Protein AF-A0A7Y0SQH9-F1 (afdb_monomer)

Solvent-accessible surface area (backbone atoms only — not comparable to full-atom values): 6030 Å² total; per-residue (Å²): 139,62,80,80,77,72,65,80,93,73,71,56,75,67,58,46,50,52,52,48,55,51,51,52,51,44,40,63,74,55,53,66,32,67,74,47,44,54,53,51,51,52,51,53,48,51,52,48,56,47,52,52,53,39,68,75,40,36,83,81,64,38,56,71,71,60,30,54,54,34,72,66,36,90,42,70,70,50,31,52,45,47,52,49,54,58,57,71,71,46,52,71,71,51,49,54,51,52,39,66,71,77,105

InterPro domains:
  IPR026875 Phosphohydrolase-associated domain [PF13286] (11-101)

Organism: Vibrio parahaemolyticus (NCBI:txid670)

Secondary structure (DSSP, 8-state):
--GGGG------HHHHHHHHHHHHHHIIIIISSHHHHHHHHHHHHHHHHHHHHHHHSHHHHS-HHHHHHHHH-SSHHHHHHHHHHHHHTS-HHHHHHHHHHH-

Radius of gyration: 20.31 Å; Cα contacts (8 Å, |Δi|>4): 48; chains: 1; bounding box: 36×49×47 Å

pLDDT: mean 96.03, std 5.66, range [60.75, 98.56]

Foldseek 3Di:
DDVVVVDDDDDDPVVVVVVVVVVVCCVVPPCPDPVNVVVVVVLVVLLVLQLVVCLVPVCPLPDPVLSVQLVVQPDPVSNSVSSVVVSVPDDPVRSVVSSVVVD

Structure (mmCIF, N/CA/C/O backbone):
data_AF-A0A7Y0SQH9-F1
#
_entry.id   AF-A0A7Y0SQH9-F1
#
loop_
_atom_site.group_PDB
_atom_site.id
_atom_site.type_symbol
_atom_site.label_atom_id
_atom_site.label_alt_id
_atom_site.label_comp_id
_atom_site.label_asym_id
_atom_site.label_entity_id
_atom_site.label_seq_id
_atom_site.pdbx_PDB_ins_code
_atom_site.Cartn_x
_atom_site.Cartn_y
_atom_site.Cartn_z
_atom_site.occupancy
_atom_site.B_iso_or_equiv
_atom_site.auth_seq_id
_atom_site.auth_comp_id
_atom_site.auth_asym_id
_atom_site.auth_atom_id
_atom_site.pdbx_PDB_model_num
ATOM 1 N N . ASN A 1 1 ? 2.623 34.144 7.377 1.00 60.75 1 ASN A N 1
ATOM 2 C CA . ASN A 1 1 ? 1.972 34.026 8.701 1.00 60.75 1 ASN A CA 1
ATOM 3 C C . ASN A 1 1 ? 0.521 34.455 8.597 1.00 60.75 1 ASN A C 1
ATOM 5 O O . ASN A 1 1 ? 0.252 35.647 8.640 1.00 60.75 1 ASN A O 1
ATOM 9 N N . ASN A 1 2 ? -0.393 33.505 8.372 1.00 78.06 2 ASN A N 1
ATOM 10 C CA . ASN A 1 2 ? -1.829 33.782 8.303 1.00 78.06 2 ASN A CA 1
ATOM 11 C C . ASN A 1 2 ? -2.482 33.394 9.648 1.00 78.06 2 ASN A C 1
ATOM 13 O O . ASN A 1 2 ? -2.486 32.205 9.964 1.00 78.06 2 ASN A O 1
ATOM 17 N N . PRO A 1 3 ? -3.017 34.349 10.433 1.00 79.31 3 PRO A N 1
ATOM 18 C CA . PRO A 1 3 ? -3.577 34.094 11.764 1.00 79.31 3 PRO A CA 1
ATOM 19 C C . PRO A 1 3 ? -4.797 33.155 11.780 1.00 79.31 3 PRO A C 1
ATOM 21 O O . PRO A 1 3 ? -5.119 32.603 12.829 1.00 79.31 3 PRO A O 1
ATOM 24 N N . LEU A 1 4 ? -5.458 32.931 10.637 1.00 75.25 4 LEU A N 1
ATOM 25 C CA . LEU A 1 4 ? -6.573 31.981 10.519 1.00 75.25 4 LEU A CA 1
ATOM 26 C C . LEU A 1 4 ? -6.118 30.514 10.477 1.00 75.25 4 LEU A C 1
ATOM 28 O O . LEU A 1 4 ? -6.902 29.630 10.798 1.00 75.25 4 LEU A O 1
ATOM 32 N N . LEU A 1 5 ? -4.853 30.255 10.127 1.00 80.06 5 LEU A N 1
ATOM 33 C CA . LEU A 1 5 ? -4.253 28.913 10.160 1.00 80.06 5 LEU A CA 1
ATOM 34 C C . LEU A 1 5 ? -3.605 28.592 11.519 1.00 80.06 5 LEU A C 1
ATOM 36 O O . LEU A 1 5 ? -2.990 27.543 11.676 1.00 80.06 5 LEU A O 1
ATOM 40 N N . SER A 1 6 ? -3.724 29.496 12.495 1.00 82.81 6 SER A N 1
ATOM 41 C CA . SER A 1 6 ? -3.151 29.339 13.837 1.00 82.81 6 SER A CA 1
ATOM 42 C C . SER A 1 6 ? -4.042 28.548 14.797 1.00 82.81 6 SER A C 1
ATOM 44 O O . SER A 1 6 ? -3.611 28.237 15.906 1.00 82.81 6 SER A O 1
ATOM 46 N N . TRP A 1 7 ? -5.286 28.258 14.408 1.00 83.94 7 TRP A N 1
ATOM 47 C CA . TRP A 1 7 ? -6.289 27.634 15.267 1.00 83.94 7 TRP A CA 1
ATOM 48 C C . TRP A 1 7 ? -6.655 26.246 14.748 1.00 83.94 7 TRP A C 1
ATOM 50 O O . TRP A 1 7 ? -6.966 26.081 13.571 1.00 83.94 7 TRP A O 1
ATOM 60 N N . ASN A 1 8 ? -6.655 25.259 15.645 1.00 86.75 8 ASN A N 1
ATOM 61 C CA . ASN A 1 8 ? -7.103 23.901 15.353 1.00 86.75 8 ASN A CA 1
ATOM 62 C C . ASN A 1 8 ? -8.500 23.681 15.936 1.00 86.75 8 ASN A C 1
ATOM 64 O O . ASN A 1 8 ? -8.740 23.979 17.106 1.00 86.75 8 ASN A O 1
ATOM 68 N N . ALA A 1 9 ? -9.411 23.136 15.130 1.00 89.50 9 ALA A N 1
ATOM 69 C CA . ALA A 1 9 ? -10.696 22.668 15.627 1.00 89.50 9 ALA A CA 1
ATOM 70 C C . ALA A 1 9 ? -10.487 21.386 16.444 1.00 89.50 9 ALA A C 1
ATOM 72 O O . ALA A 1 9 ? -9.885 20.425 15.963 1.00 89.50 9 ALA A O 1
ATOM 73 N N . CYS A 1 10 ? -11.005 21.372 17.668 1.00 92.25 10 CYS A N 1
ATOM 74 C CA . CYS A 1 10 ? -10.915 20.237 18.578 1.00 92.25 10 CYS A CA 1
ATOM 75 C C . CYS A 1 10 ? -12.314 19.823 19.031 1.00 92.25 10 CYS A C 1
ATOM 77 O O . CYS A 1 10 ? -13.207 20.658 19.170 1.00 92.25 10 CYS A O 1
ATOM 79 N N . LEU A 1 11 ? -12.490 18.530 19.301 1.00 96.12 11 LEU A N 1
ATOM 80 C CA . LEU A 1 11 ? -13.686 18.040 19.975 1.00 96.12 11 LEU A CA 1
ATOM 81 C C . LEU A 1 11 ? -13.652 18.438 21.449 1.00 96.12 11 LEU A C 1
ATOM 83 O O . LEU A 1 11 ? -12.597 18.419 22.087 1.00 96.12 11 LEU A O 1
ATOM 87 N N . GLU A 1 12 ? -14.824 18.720 22.010 1.00 97.25 12 GLU A N 1
ATOM 88 C CA . GLU A 1 12 ? -14.956 18.858 23.454 1.00 97.25 12 GLU A CA 1
ATOM 89 C C . GLU A 1 12 ? -14.529 17.558 24.162 1.00 97.25 12 GLU A C 1
ATOM 91 O O . GLU A 1 12 ? -14.768 16.463 23.636 1.00 97.25 12 GLU A O 1
ATOM 96 N N . PRO A 1 13 ? -13.960 17.627 25.381 1.00 97.19 13 PRO A N 1
ATOM 97 C CA . PRO A 1 13 ? -13.408 16.452 26.062 1.00 97.19 13 PRO A CA 1
ATOM 98 C C . PRO A 1 13 ? -14.393 15.293 26.261 1.00 97.19 13 PRO A C 1
ATOM 100 O O . PRO A 1 13 ? -13.984 14.140 26.394 1.00 97.19 13 PRO A O 1
ATOM 103 N N . GLN A 1 14 ? -15.695 15.571 26.338 1.00 97.38 14 GLN A N 1
ATOM 104 C CA . GLN A 1 14 ? -16.720 14.530 26.455 1.00 97.38 14 GLN A CA 1
ATOM 105 C C . GLN A 1 14 ? -16.947 13.815 25.116 1.00 97.38 14 GLN A C 1
ATOM 107 O O . GLN A 1 14 ? -16.968 12.587 25.074 1.00 97.38 14 GLN A O 1
ATOM 112 N N . MET A 1 15 ? -17.021 14.571 24.017 1.00 98.00 15 MET A N 1
ATOM 113 C CA . MET A 1 15 ? -17.182 14.024 22.669 1.00 98.00 15 MET A CA 1
ATOM 114 C C . MET A 1 15 ? -15.932 13.266 22.211 1.00 98.00 15 MET A C 1
ATOM 116 O O . MET A 1 15 ? -16.041 12.197 21.617 1.00 98.00 15 MET A O 1
ATOM 120 N N . ALA A 1 16 ? -14.741 13.772 22.545 1.00 97.94 16 ALA A N 1
ATOM 121 C CA . ALA A 1 16 ? -13.482 13.077 22.285 1.00 97.94 16 ALA A CA 1
ATOM 122 C C . ALA A 1 16 ? -13.439 11.703 22.977 1.00 97.94 16 ALA A C 1
ATOM 124 O O . ALA A 1 16 ? -13.080 10.714 22.34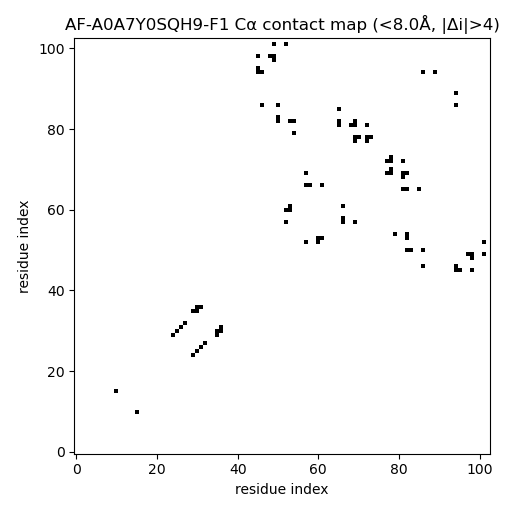4 1.00 97.94 16 ALA A O 1
ATOM 125 N N . ARG A 1 17 ? -13.878 11.622 24.244 1.00 98.19 17 ARG A N 1
ATOM 126 C CA . ARG A 1 17 ? -13.987 10.350 24.981 1.00 98.19 17 ARG A CA 1
ATOM 127 C C . ARG A 1 17 ? -15.013 9.402 24.362 1.00 98.19 17 ARG A C 1
ATOM 129 O O . ARG A 1 17 ? -14.727 8.219 24.222 1.00 98.19 17 ARG A O 1
ATOM 136 N N . ALA A 1 18 ? -16.180 9.906 23.964 1.00 98.25 18 ALA A N 1
ATOM 137 C CA . ALA A 1 18 ? -17.191 9.088 23.294 1.00 98.25 18 ALA A CA 1
ATOM 138 C C . ALA A 1 18 ? -16.668 8.510 21.967 1.00 98.25 18 ALA A C 1
ATOM 140 O O . ALA A 1 18 ? -16.811 7.315 21.712 1.00 98.25 18 ALA A O 1
ATOM 141 N N . LEU A 1 19 ? -16.003 9.336 21.150 1.00 98.31 19 LEU A N 1
ATOM 142 C CA . LEU A 1 19 ? -15.375 8.894 19.907 1.00 98.31 19 LEU A CA 1
ATOM 143 C C . LEU A 1 19 ? -14.297 7.835 20.159 1.00 98.31 19 LEU A C 1
ATOM 145 O O . LEU A 1 19 ? -14.208 6.873 19.403 1.00 98.31 19 LEU A O 1
ATOM 149 N N . ASP A 1 20 ? -13.490 8.003 21.204 1.00 98.38 20 ASP A N 1
ATOM 150 C CA . ASP A 1 20 ? -12.443 7.046 21.549 1.00 98.38 20 ASP A CA 1
ATOM 151 C C . ASP A 1 20 ? -13.025 5.673 21.912 1.00 98.38 20 ASP A C 1
ATOM 153 O O . ASP A 1 20 ? -12.603 4.657 21.359 1.00 98.38 20 ASP A O 1
ATOM 157 N N . VAL A 1 21 ? -14.077 5.635 22.737 1.00 98.38 21 VAL A N 1
ATOM 158 C CA . VAL A 1 21 ? -14.803 4.393 23.059 1.00 98.38 21 VAL A CA 1
ATOM 159 C C . VAL A 1 21 ? -15.353 3.726 21.794 1.00 98.38 21 VAL A C 1
ATOM 161 O O . VAL A 1 21 ? -15.199 2.517 21.617 1.00 98.38 21 VAL A O 1
ATOM 164 N N . LEU A 1 22 ? -15.948 4.500 20.880 1.00 98.56 22 LEU A N 1
ATOM 165 C CA . LEU A 1 22 ? -16.479 3.973 19.619 1.00 98.56 22 LEU A CA 1
ATOM 166 C C . LEU A 1 22 ? -15.375 3.424 18.706 1.00 98.56 22 LEU A C 1
ATOM 168 O O . LEU A 1 22 ? -15.544 2.357 18.120 1.00 98.56 22 LEU A O 1
ATOM 172 N N . LYS A 1 23 ? -14.231 4.111 18.605 1.00 98.44 23 LYS A N 1
ATOM 173 C CA . LYS A 1 23 ? -13.077 3.636 17.828 1.00 98.44 23 LYS A CA 1
ATOM 174 C C . LYS A 1 23 ? -12.530 2.325 18.380 1.00 98.44 23 LYS A C 1
ATOM 176 O O . LYS A 1 23 ? -12.272 1.415 17.596 1.00 98.44 23 LYS A O 1
ATOM 181 N N . HIS A 1 24 ? -12.399 2.204 19.702 1.00 98.56 24 HIS A N 1
ATOM 182 C CA . HIS A 1 24 ? -11.968 0.960 20.343 1.00 98.56 24 HIS A CA 1
ATOM 183 C C . HIS A 1 24 ? -12.954 -0.178 20.077 1.00 98.56 24 HIS A C 1
ATOM 185 O O . HIS A 1 24 ? -12.542 -1.259 19.664 1.00 98.56 24 HIS A O 1
ATOM 191 N N . PHE A 1 25 ? -14.255 0.083 20.222 1.00 98.44 25 PHE A N 1
ATOM 192 C CA . PHE A 1 25 ? -15.293 -0.896 19.916 1.00 98.44 25 PHE A CA 1
ATOM 193 C C . PHE A 1 25 ? -15.214 -1.383 18.459 1.00 98.44 25 PHE A C 1
ATOM 195 O O . PHE A 1 25 ? -15.150 -2.585 18.211 1.00 98.44 25 PHE A O 1
ATOM 202 N N . VAL A 1 26 ? -15.161 -0.466 17.486 1.00 98.56 26 VAL A N 1
ATOM 203 C CA . VAL A 1 26 ? -15.056 -0.816 16.058 1.00 98.56 26 VAL A CA 1
ATOM 204 C C . VAL A 1 26 ? -13.752 -1.559 15.766 1.00 98.56 26 VAL A C 1
ATOM 206 O O . VAL A 1 26 ? -13.760 -2.540 15.026 1.00 98.56 26 VAL A O 1
ATOM 209 N N . SER A 1 27 ? -12.639 -1.145 16.370 1.00 98.19 27 SER A N 1
ATOM 210 C CA . SER A 1 27 ? -11.359 -1.837 16.215 1.00 98.19 27 SER A CA 1
ATOM 211 C C . SER A 1 27 ? -11.471 -3.306 16.634 1.00 98.19 27 SER A C 1
ATOM 213 O O . SER A 1 27 ? -11.229 -4.194 15.819 1.00 98.19 27 SER A O 1
ATOM 215 N N . THR A 1 28 ? -11.936 -3.571 17.857 1.00 98.00 28 THR A N 1
ATOM 216 C CA . THR A 1 28 ? -12.000 -4.927 18.420 1.00 98.00 28 THR A CA 1
ATOM 217 C C . THR A 1 28 ? -13.049 -5.807 17.744 1.00 98.00 28 THR A C 1
ATOM 219 O O . THR A 1 28 ? -12.784 -6.974 17.465 1.00 98.00 28 THR A O 1
ATOM 222 N N . PHE A 1 29 ? -14.241 -5.270 17.477 1.00 98.00 29 PHE A N 1
ATOM 223 C CA . PHE A 1 29 ? -15.388 -6.080 17.053 1.00 98.00 29 PHE A CA 1
ATOM 224 C C . PHE A 1 29 ? -15.685 -6.016 15.551 1.00 98.00 29 PHE A C 1
ATOM 226 O O . PHE A 1 29 ? -16.554 -6.752 15.084 1.00 98.00 29 PHE A O 1
ATOM 233 N N . VAL A 1 30 ? -14.984 -5.170 14.784 1.00 97.94 30 VAL A N 1
ATOM 234 C CA . VAL A 1 30 ? -15.199 -5.023 13.332 1.00 97.94 30 VAL A CA 1
ATOM 235 C C . VAL A 1 30 ? -13.904 -5.113 12.527 1.00 97.94 30 VAL A C 1
ATOM 237 O O . VAL A 1 30 ? -13.892 -5.819 11.529 1.00 97.94 30 VAL A O 1
ATOM 240 N N . ILE A 1 31 ? -12.8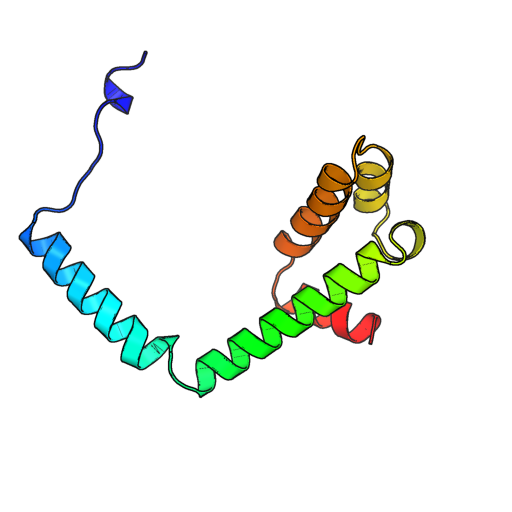20 -4.433 12.917 1.00 98.06 31 ILE A N 1
ATOM 241 C CA . ILE A 1 31 ? -11.579 -4.396 12.112 1.00 98.06 31 ILE A CA 1
ATOM 242 C C . ILE A 1 31 ? -10.703 -5.623 12.391 1.00 98.06 31 ILE A C 1
ATOM 244 O O . ILE A 1 31 ? -10.252 -6.292 11.465 1.00 98.06 31 ILE A O 1
ATOM 248 N N . GLN A 1 32 ? -10.493 -5.954 13.665 1.00 97.94 32 GLN A N 1
ATOM 249 C CA . GLN A 1 32 ? -9.585 -7.023 14.104 1.00 97.94 32 GLN A CA 1
ATOM 250 C C . GLN A 1 32 ? -10.197 -8.430 14.027 1.00 97.94 32 GLN A C 1
ATOM 252 O O . GLN A 1 32 ? -9.554 -9.415 14.388 1.00 97.94 32 GLN A O 1
ATOM 257 N N . VAL A 1 33 ? -11.438 -8.553 13.559 1.00 98.12 33 VAL A N 1
ATOM 258 C CA . VAL A 1 33 ? -12.107 -9.851 13.416 1.00 98.12 33 VAL A CA 1
ATOM 259 C C . VAL A 1 33 ? -11.439 -10.703 12.323 1.00 98.12 33 VAL A C 1
ATOM 261 O O . VAL A 1 33 ? -11.040 -10.160 11.286 1.00 98.12 33 VAL A O 1
ATOM 264 N N . PRO A 1 34 ? -11.353 -12.039 12.488 1.00 98.19 34 PRO A N 1
ATOM 265 C CA . PRO A 1 34 ? -10.567 -12.901 11.600 1.00 98.19 34 PRO A CA 1
ATOM 266 C C . PRO A 1 34 ? -10.892 -12.754 10.110 1.00 98.19 34 PRO A C 1
ATOM 268 O O . PRO A 1 34 ? -9.993 -12.720 9.277 1.00 98.19 34 PRO A O 1
ATOM 271 N N . GLN A 1 35 ? -12.171 -12.621 9.758 1.00 97.75 35 GLN A N 1
ATOM 272 C CA . GLN A 1 35 ? -12.608 -12.485 8.371 1.00 97.75 35 GLN A CA 1
ATOM 273 C C . GLN A 1 35 ? -12.083 -11.209 7.697 1.00 97.75 35 GLN A C 1
ATOM 275 O O . GLN A 1 35 ? -11.727 -11.257 6.522 1.00 97.75 35 GLN A O 1
ATOM 280 N N . VAL A 1 36 ? -11.987 -10.093 8.428 1.00 98.00 36 VAL A N 1
ATOM 281 C CA . VAL A 1 36 ? -11.438 -8.834 7.899 1.00 98.00 36 VAL A CA 1
ATOM 282 C C . VAL A 1 36 ? -9.919 -8.930 7.804 1.00 98.00 36 VAL A C 1
ATOM 284 O O . VAL A 1 36 ? -9.352 -8.578 6.775 1.00 98.00 36 VAL A O 1
ATOM 287 N N . GLN A 1 37 ? -9.274 -9.513 8.813 1.00 98.25 37 GLN A N 1
ATOM 288 C CA . GLN A 1 37 ? -7.822 -9.704 8.834 1.00 98.25 37 GLN A CA 1
ATOM 289 C C . GLN A 1 37 ? -7.325 -10.626 7.706 1.00 98.25 37 GLN A C 1
ATOM 291 O O . GLN A 1 37 ? -6.279 -10.375 7.116 1.00 98.25 37 GLN A O 1
ATOM 296 N N . ILE A 1 38 ? -8.096 -11.654 7.327 1.00 98.25 38 ILE A N 1
ATOM 297 C CA . ILE A 1 38 ? -7.787 -12.495 6.157 1.00 98.25 38 ILE A CA 1
ATOM 298 C C . ILE A 1 38 ? -7.833 -11.679 4.858 1.00 98.25 38 ILE A C 1
ATOM 300 O O . ILE A 1 38 ? -6.999 -11.885 3.975 1.00 98.25 38 ILE A O 1
ATOM 304 N N . VAL A 1 39 ? -8.810 -10.777 4.714 1.00 97.44 39 VAL A N 1
ATOM 305 C CA . VAL A 1 39 ? -8.912 -9.907 3.532 1.00 97.44 39 VAL A CA 1
ATOM 306 C C . VAL A 1 39 ? -7.747 -8.918 3.497 1.00 97.44 39 VAL A C 1
ATOM 308 O O . VAL A 1 39 ? -7.115 -8.776 2.452 1.00 97.44 39 VAL A O 1
ATOM 311 N N . GLU A 1 40 ? -7.413 -8.305 4.635 1.00 97.50 40 GLU A N 1
ATOM 312 C CA . GLU A 1 40 ? -6.268 -7.400 4.777 1.00 97.50 40 GLU A CA 1
ATOM 313 C C . GLU A 1 40 ? -4.948 -8.097 4.423 1.00 97.50 40 GLU A C 1
ATOM 315 O O . GLU A 1 40 ? -4.200 -7.601 3.583 1.00 97.50 40 GLU A O 1
ATOM 320 N N . TYR A 1 41 ? -4.700 -9.288 4.976 1.00 98.00 41 TYR A N 1
ATOM 321 C CA . TYR A 1 41 ? -3.499 -10.072 4.689 1.00 98.00 41 TYR A CA 1
ATOM 322 C C . TYR A 1 41 ? -3.361 -10.398 3.196 1.00 98.00 41 TYR A C 1
ATOM 324 O O . TYR A 1 41 ? -2.287 -10.241 2.616 1.00 98.00 41 TYR A O 1
ATOM 332 N N . LYS A 1 42 ? -4.455 -10.807 2.538 1.00 97.06 42 LYS A N 1
ATOM 333 C CA . LYS A 1 42 ? -4.454 -11.046 1.085 1.00 97.06 42 LYS A CA 1
ATOM 334 C C . LYS A 1 42 ? -4.148 -9.775 0.298 1.00 97.06 42 LYS A C 1
ATOM 336 O O . LYS A 1 42 ? -3.396 -9.836 -0.669 1.00 97.06 42 LYS A O 1
ATOM 341 N N . GLY A 1 43 ? -4.715 -8.640 0.710 1.00 97.44 43 GLY A N 1
ATOM 342 C CA . GLY A 1 43 ? -4.398 -7.341 0.122 1.00 97.44 43 GLY A CA 1
ATOM 343 C C . GLY A 1 43 ? -2.910 -7.014 0.247 1.00 97.44 43 GLY A C 1
ATOM 344 O O . GLY A 1 43 ? -2.274 -6.684 -0.748 1.00 97.44 43 GLY A O 1
ATOM 345 N N . GLN A 1 44 ? -2.329 -7.190 1.435 1.00 97.56 44 GLN A N 1
ATOM 346 C CA . GLN A 1 44 ? -0.902 -6.956 1.682 1.00 97.56 44 GLN A CA 1
ATOM 347 C C . GLN A 1 44 ? 0.000 -7.843 0.813 1.00 97.56 44 GLN A C 1
ATOM 349 O O . GLN A 1 44 ? 0.972 -7.340 0.255 1.00 97.56 44 GLN A O 1
ATOM 354 N N . GLN A 1 45 ? -0.334 -9.128 0.655 1.00 98.19 45 GLN A N 1
ATOM 355 C CA . GLN A 1 45 ? 0.410 -10.049 -0.215 1.00 98.19 45 GLN A CA 1
ATOM 356 C C . GLN A 1 45 ? 0.386 -9.596 -1.677 1.00 98.19 45 GLN A C 1
ATOM 358 O O . GLN A 1 45 ? 1.438 -9.446 -2.283 1.00 98.19 45 GLN A O 1
ATOM 363 N N . ILE A 1 46 ? -0.796 -9.264 -2.209 1.00 98.12 46 ILE A N 1
ATOM 364 C CA . ILE A 1 46 ? -0.936 -8.751 -3.582 1.00 98.12 46 ILE A CA 1
ATOM 365 C C . ILE A 1 46 ? -0.038 -7.529 -3.810 1.00 98.12 46 ILE A C 1
ATOM 367 O O . ILE A 1 46 ? 0.639 -7.434 -4.832 1.00 98.12 46 ILE A O 1
ATOM 371 N N . ILE A 1 47 ? -0.039 -6.589 -2.864 1.00 98.19 47 ILE A N 1
ATOM 372 C CA . ILE A 1 47 ? 0.763 -5.368 -2.958 1.00 98.19 47 ILE A CA 1
ATOM 373 C C . ILE A 1 47 ? 2.261 -5.683 -2.904 1.00 98.19 47 ILE A C 1
ATOM 375 O O . ILE A 1 47 ? 3.016 -5.112 -3.693 1.00 98.19 47 ILE A O 1
ATOM 379 N N . MET A 1 48 ? 2.685 -6.588 -2.018 1.00 97.94 48 MET A N 1
ATOM 380 C CA . MET A 1 48 ? 4.091 -6.976 -1.891 1.00 97.94 48 MET A CA 1
ATOM 381 C C . MET A 1 48 ? 4.596 -7.667 -3.157 1.00 97.94 48 MET A C 1
ATOM 383 O O . MET A 1 48 ? 5.603 -7.243 -3.714 1.00 97.94 48 MET A O 1
ATOM 387 N N . ASP A 1 49 ? 3.844 -8.638 -3.671 1.00 98.44 49 ASP A N 1
ATOM 388 C CA . ASP A 1 49 ? 4.194 -9.387 -4.878 1.00 98.44 49 ASP A CA 1
ATOM 389 C C . ASP A 1 49 ? 4.360 -8.457 -6.093 1.00 98.44 49 ASP A C 1
ATOM 391 O O . ASP A 1 49 ? 5.320 -8.569 -6.859 1.00 98.44 49 ASP A O 1
ATOM 395 N N . ILE A 1 50 ? 3.446 -7.490 -6.264 1.00 98.44 50 ILE A N 1
ATOM 396 C CA . ILE A 1 50 ? 3.553 -6.481 -7.329 1.00 98.44 50 ILE A CA 1
ATOM 397 C C . ILE A 1 50 ? 4.793 -5.608 -7.112 1.00 98.44 50 ILE A C 1
ATOM 399 O O . ILE A 1 50 ? 5.544 -5.368 -8.058 1.00 98.44 50 ILE A O 1
ATOM 403 N N . PHE A 1 51 ? 5.012 -5.110 -5.892 1.00 98.31 51 PHE A N 1
ATOM 404 C CA . PHE A 1 51 ? 6.146 -4.237 -5.592 1.00 98.31 51 PHE A CA 1
ATOM 405 C C . PHE A 1 51 ? 7.485 -4.937 -5.854 1.00 98.31 51 PHE A C 1
ATOM 407 O O . PHE A 1 51 ? 8.373 -4.349 -6.477 1.00 98.31 51 PHE A O 1
ATOM 414 N N . GLU A 1 52 ? 7.618 -6.194 -5.434 1.00 98.12 52 GLU A N 1
ATOM 415 C CA . GLU A 1 52 ? 8.798 -7.025 -5.669 1.00 98.12 52 GLU A CA 1
ATOM 416 C C . GLU A 1 52 ? 9.024 -7.269 -7.162 1.00 98.12 52 GLU A C 1
ATOM 418 O O . GLU A 1 52 ? 10.123 -7.010 -7.658 1.00 98.12 52 GLU A O 1
ATOM 423 N N . ALA A 1 53 ? 7.989 -7.676 -7.905 1.00 98.12 53 ALA A N 1
ATOM 424 C CA . ALA A 1 53 ? 8.097 -7.907 -9.344 1.00 98.12 53 ALA A CA 1
ATOM 425 C C . ALA A 1 53 ? 8.538 -6.641 -10.097 1.00 98.12 53 ALA A C 1
ATOM 427 O O . ALA A 1 53 ? 9.487 -6.679 -10.881 1.00 98.12 53 ALA A O 1
ATOM 428 N N . LEU A 1 54 ? 7.892 -5.502 -9.827 1.00 98.00 54 LEU A N 1
ATOM 429 C CA . LEU A 1 54 ? 8.219 -4.228 -10.473 1.00 98.00 54 LEU A CA 1
ATOM 430 C C . LEU A 1 54 ? 9.612 -3.718 -10.093 1.00 98.00 54 LEU A C 1
ATOM 432 O O . LEU A 1 54 ? 10.260 -3.071 -10.909 1.00 98.00 54 LEU A O 1
ATOM 436 N N . THR A 1 55 ? 10.084 -4.004 -8.881 1.00 97.31 55 THR A N 1
ATOM 437 C CA . THR A 1 55 ? 11.439 -3.636 -8.450 1.00 97.31 55 THR A CA 1
ATOM 438 C C . THR A 1 55 ? 12.501 -4.539 -9.077 1.00 97.31 55 THR A C 1
ATOM 440 O O . THR A 1 55 ? 13.598 -4.069 -9.377 1.00 97.31 55 THR A O 1
ATOM 443 N N . ALA A 1 56 ? 12.185 -5.817 -9.303 1.00 97.31 56 ALA A N 1
ATOM 444 C CA . ALA A 1 56 ? 13.103 -6.784 -9.898 1.00 97.31 56 ALA A CA 1
ATOM 445 C C . ALA A 1 56 ? 13.368 -6.523 -11.391 1.00 97.31 56 ALA A C 1
ATOM 447 O O . ALA A 1 56 ? 14.491 -6.730 -11.850 1.00 97.31 56 ALA A O 1
ATOM 448 N N 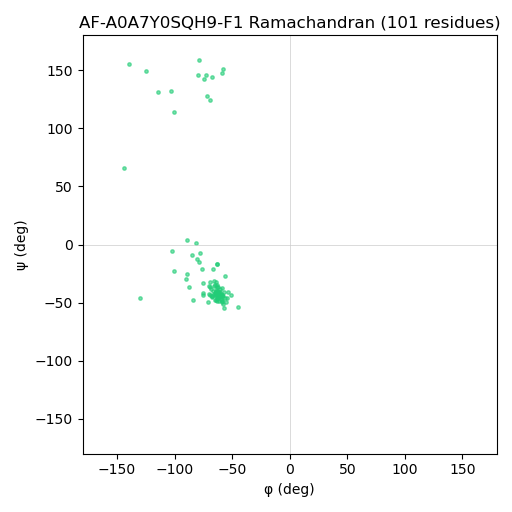. ASP A 1 57 ? 12.361 -6.069 -12.146 1.00 97.00 57 ASP A N 1
ATOM 449 C CA . ASP A 1 57 ? 12.491 -5.795 -13.585 1.00 97.00 57 ASP A CA 1
ATOM 450 C C . ASP A 1 57 ? 11.671 -4.561 -14.038 1.00 97.00 57 ASP A C 1
ATOM 452 O O . ASP A 1 57 ? 10.693 -4.672 -14.790 1.00 97.00 57 ASP A O 1
ATOM 456 N N . PRO A 1 58 ? 12.037 -3.356 -13.560 1.00 96.19 58 PRO A N 1
ATOM 457 C CA . PRO A 1 58 ? 11.241 -2.142 -13.738 1.00 96.19 58 PRO A CA 1
ATOM 458 C C . PRO A 1 58 ? 11.135 -1.701 -15.198 1.00 96.19 58 PRO A C 1
ATOM 460 O O . PRO A 1 58 ? 10.084 -1.224 -15.619 1.00 96.19 58 PRO A O 1
ATOM 463 N N . GLU A 1 59 ? 12.187 -1.868 -16.001 1.00 95.69 59 GLU A N 1
ATOM 464 C CA . GLU A 1 59 ? 12.185 -1.416 -17.397 1.00 95.69 59 GLU A CA 1
ATOM 465 C C . GLU A 1 59 ? 11.234 -2.228 -18.286 1.00 95.69 59 GLU A C 1
ATOM 467 O O . GLU A 1 59 ? 10.655 -1.672 -19.228 1.00 95.69 59 GLU A O 1
ATOM 472 N N . ARG A 1 60 ? 11.052 -3.521 -17.978 1.00 96.06 60 ARG A N 1
ATOM 473 C CA . ARG A 1 60 ? 10.146 -4.414 -18.711 1.00 96.06 60 ARG A CA 1
ATOM 474 C C . ARG A 1 60 ? 8.716 -4.369 -18.183 1.00 96.06 60 ARG A C 1
ATOM 476 O O . ARG A 1 60 ? 7.787 -4.500 -18.977 1.00 96.06 60 ARG A O 1
ATOM 483 N N . LEU A 1 61 ? 8.538 -4.237 -16.868 1.00 97.44 61 LEU A N 1
ATOM 484 C CA . LEU A 1 61 ? 7.240 -4.448 -16.220 1.00 97.44 61 LEU A CA 1
ATOM 485 C C . LEU A 1 61 ? 6.484 -3.155 -15.896 1.00 97.44 61 LEU A C 1
ATOM 487 O O . LEU A 1 61 ? 5.257 -3.190 -15.773 1.00 97.44 61 LEU A O 1
ATOM 491 N N . LEU A 1 62 ? 7.165 -2.009 -15.777 1.00 97.81 62 LEU A N 1
ATOM 492 C CA . LEU A 1 62 ? 6.475 -0.738 -15.563 1.00 97.81 62 LEU A CA 1
ATOM 493 C C . LEU A 1 62 ? 5.799 -0.247 -16.852 1.00 97.81 62 LEU A C 1
ATOM 495 O O . LEU A 1 62 ? 6.384 -0.321 -17.937 1.00 97.81 62 LEU A O 1
ATOM 499 N N . PRO A 1 63 ? 4.598 0.352 -16.755 1.00 96.75 63 PRO A N 1
ATOM 500 C CA . PRO A 1 63 ? 4.020 1.087 -17.870 1.00 96.75 63 PRO A CA 1
ATOM 501 C C . PRO A 1 63 ? 4.939 2.221 -18.317 1.00 96.75 63 PRO A C 1
ATOM 503 O O . PRO A 1 63 ? 5.626 2.826 -17.496 1.00 96.75 63 PRO A O 1
ATOM 506 N N . VAL A 1 64 ? 4.868 2.566 -19.605 1.00 97.19 64 VAL A N 1
ATOM 507 C CA . VAL A 1 64 ? 5.756 3.541 -20.264 1.00 97.19 64 VAL A CA 1
ATOM 508 C C . VAL A 1 64 ? 5.952 4.815 -19.439 1.00 97.19 64 VAL A C 1
ATOM 510 O O . VAL A 1 64 ? 7.078 5.146 -19.092 1.00 97.19 64 VAL A O 1
ATOM 513 N N . HIS A 1 65 ? 4.866 5.481 -19.040 1.00 96.81 65 HIS A N 1
ATOM 514 C CA . HIS A 1 65 ? 4.956 6.729 -18.279 1.00 96.81 65 HIS A CA 1
ATOM 515 C C . HIS A 1 65 ? 5.647 6.555 -16.914 1.00 96.81 65 HIS A C 1
ATOM 517 O O . HIS A 1 65 ? 6.506 7.350 -16.540 1.00 96.81 65 HIS A O 1
ATOM 523 N N . THR A 1 66 ? 5.297 5.505 -16.164 1.00 97.81 66 THR A N 1
ATOM 524 C CA . THR A 1 66 ? 5.894 5.225 -14.849 1.00 97.81 66 THR A CA 1
ATOM 525 C C . THR A 1 66 ? 7.369 4.854 -14.97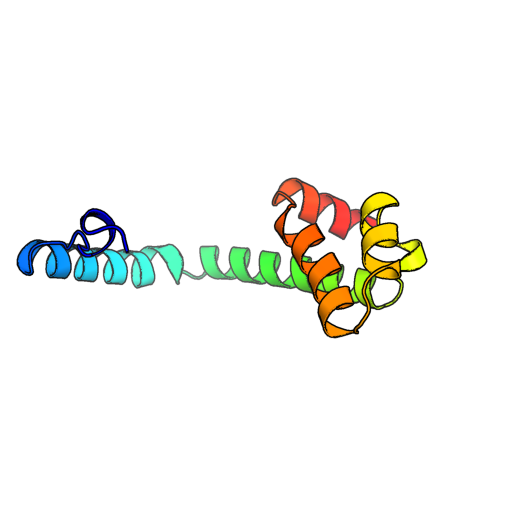7 1.00 97.81 66 THR A C 1
ATOM 527 O O . THR A 1 66 ? 8.191 5.307 -14.183 1.00 97.81 66 THR A O 1
ATOM 530 N N . ARG A 1 67 ? 7.721 4.073 -16.003 1.00 98.38 67 ARG A N 1
ATOM 531 C CA . ARG A 1 67 ? 9.106 3.731 -16.324 1.00 98.38 67 ARG A CA 1
ATOM 532 C C . ARG A 1 67 ? 9.929 4.983 -16.614 1.00 98.38 67 ARG A C 1
ATOM 534 O O . ARG A 1 67 ? 11.028 5.111 -16.093 1.00 98.38 67 ARG A O 1
ATOM 541 N N . ASP A 1 68 ? 9.397 5.925 -17.387 1.00 98.06 68 ASP A N 1
ATOM 542 C CA . ASP A 1 68 ? 10.126 7.146 -17.736 1.00 98.06 68 ASP A CA 1
ATOM 543 C C . ASP A 1 68 ? 10.419 8.004 -16.488 1.00 98.06 68 ASP A C 1
ATOM 545 O O . ASP A 1 68 ? 11.527 8.525 -16.342 1.00 98.06 68 ASP A O 1
ATOM 549 N N . LEU A 1 69 ? 9.474 8.089 -15.540 1.00 98.00 69 LEU A N 1
ATOM 550 C CA . LEU A 1 69 ? 9.699 8.717 -14.229 1.00 98.00 69 LEU A CA 1
ATOM 551 C C . LEU A 1 69 ? 10.749 7.965 -13.400 1.00 98.00 69 LEU A C 1
ATOM 553 O O . LEU A 1 69 ? 11.599 8.587 -12.760 1.00 98.00 69 LEU A O 1
ATOM 557 N N . TRP A 1 70 ? 10.713 6.632 -13.427 1.00 98.50 70 TRP A N 1
ATOM 558 C CA . TRP A 1 70 ? 11.680 5.782 -12.734 1.00 98.50 70 TRP A CA 1
ATOM 559 C C . TRP A 1 70 ? 13.098 5.966 -13.297 1.00 98.50 70 TRP A C 1
ATOM 561 O O . TRP A 1 70 ? 14.042 6.125 -12.527 1.00 98.50 70 TRP A O 1
ATOM 571 N N . CYS A 1 71 ? 13.259 6.055 -14.622 1.00 97.62 71 CYS A N 1
ATOM 572 C CA . CYS A 1 71 ? 14.548 6.324 -15.270 1.00 97.62 71 CYS A CA 1
ATOM 573 C C . CYS A 1 71 ? 15.103 7.717 -14.924 1.00 97.62 71 CYS A C 1
ATOM 575 O O . CYS A 1 71 ? 16.315 7.901 -14.845 1.00 97.62 71 CYS A O 1
ATOM 577 N N . GLN A 1 72 ? 14.229 8.704 -14.705 1.00 97.88 72 GLN A N 1
ATOM 578 C CA . GLN A 1 72 ? 14.617 10.063 -14.304 1.00 97.88 72 GLN A CA 1
ATOM 579 C C . GLN A 1 72 ? 14.957 10.178 -12.808 1.00 97.88 72 GLN A C 1
ATOM 581 O O . GLN A 1 72 ? 15.554 11.173 -12.374 1.00 97.88 72 GLN A O 1
ATOM 586 N N . ALA A 1 73 ? 14.584 9.186 -11.997 1.00 97.69 73 ALA A N 1
ATOM 587 C CA . ALA A 1 73 ? 14.823 9.201 -10.565 1.00 97.69 73 ALA A CA 1
ATOM 588 C C . ALA A 1 73 ? 16.322 9.058 -10.246 1.00 97.69 73 ALA A C 1
ATOM 590 O O . ALA A 1 73 ? 16.997 8.107 -10.631 1.00 97.69 73 ALA A O 1
ATOM 591 N N . LYS A 1 74 ? 16.845 10.024 -9.483 1.00 96.00 74 LYS A N 1
ATOM 592 C CA . LYS A 1 74 ? 18.288 10.167 -9.212 1.00 96.00 74 LYS A CA 1
ATOM 593 C C . LYS A 1 74 ? 18.838 9.253 -8.114 1.00 96.00 74 LYS A C 1
ATOM 595 O O . LYS A 1 74 ? 20.047 9.193 -7.927 1.00 96.00 74 LYS A O 1
ATOM 600 N N . SER A 1 75 ? 17.969 8.615 -7.338 1.00 97.81 75 SER A N 1
ATOM 601 C CA . SER A 1 75 ? 18.356 7.758 -6.217 1.00 97.81 75 SER A CA 1
ATOM 602 C C . SER A 1 75 ? 17.476 6.520 -6.175 1.00 97.81 75 SER A C 1
ATOM 604 O O . SER A 1 75 ? 16.324 6.559 -6.610 1.00 97.81 75 SER A O 1
ATOM 606 N N . GLU A 1 76 ? 17.991 5.447 -5.581 1.00 96.44 76 GLU A N 1
ATOM 607 C CA . GLU A 1 76 ? 17.222 4.215 -5.381 1.00 96.44 76 GLU A CA 1
ATOM 608 C C . GLU A 1 76 ? 15.962 4.461 -4.545 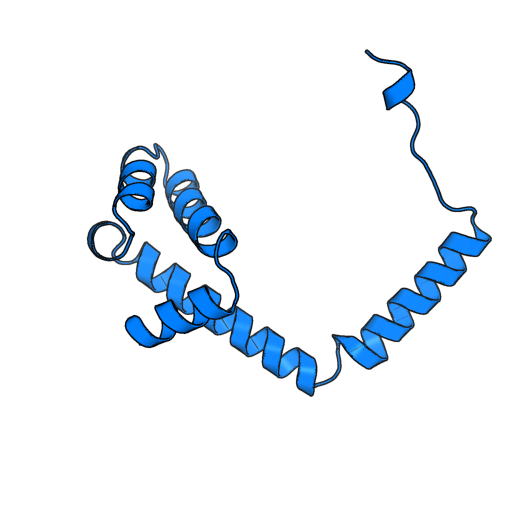1.00 96.44 76 GLU A C 1
ATOM 610 O O . GLU A 1 76 ? 14.889 3.969 -4.873 1.00 96.44 76 GLU A O 1
ATOM 615 N N . SER A 1 77 ? 16.033 5.334 -3.536 1.00 97.62 77 SER A N 1
ATOM 616 C CA . SER A 1 77 ? 14.843 5.721 -2.767 1.00 97.62 77 SER A CA 1
ATOM 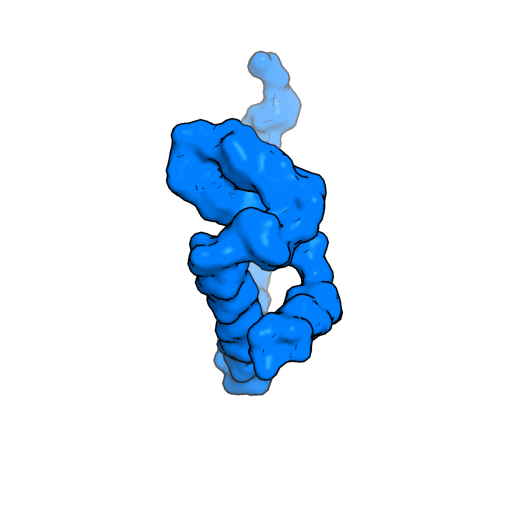617 C C . SER A 1 77 ? 13.776 6.408 -3.633 1.00 97.62 77 SER A C 1
AT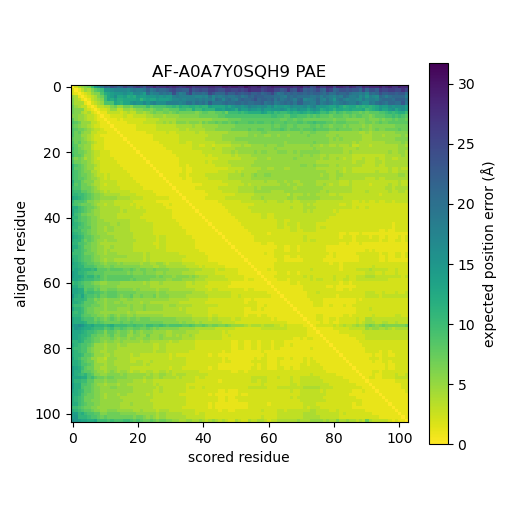OM 619 O O . SER A 1 77 ? 12.592 6.104 -3.495 1.00 97.62 77 SER A O 1
ATOM 621 N N . ASN A 1 78 ? 14.171 7.287 -4.561 1.00 97.75 78 ASN A N 1
ATOM 622 C CA . ASN A 1 78 ? 13.224 7.933 -5.473 1.00 97.75 78 ASN A CA 1
ATOM 623 C C . ASN A 1 78 ? 12.644 6.937 -6.484 1.00 97.75 78 ASN A C 1
ATOM 625 O O . ASN A 1 78 ? 11.461 7.016 -6.795 1.00 97.75 78 ASN A O 1
ATOM 629 N N . LYS A 1 79 ? 13.444 5.977 -6.956 1.00 98.06 79 LYS A N 1
ATOM 630 C CA . LYS A 1 79 ? 12.977 4.880 -7.812 1.00 98.06 79 LYS A CA 1
ATOM 631 C C . LYS A 1 79 ? 11.911 4.033 -7.118 1.00 98.06 79 LYS A C 1
ATOM 633 O O . LYS A 1 79 ? 10.852 3.799 -7.695 1.00 98.06 79 LYS A O 1
ATOM 638 N N . MET A 1 80 ? 12.145 3.648 -5.862 1.00 98.12 80 MET A N 1
ATOM 639 C CA . MET A 1 80 ? 11.153 2.922 -5.059 1.00 98.12 80 MET A CA 1
ATOM 640 C C . MET A 1 80 ? 9.888 3.755 -4.829 1.00 98.12 80 MET A C 1
ATOM 642 O O . MET A 1 80 ? 8.783 3.220 -4.867 1.00 98.12 80 MET A O 1
ATOM 646 N N . ARG A 1 81 ? 10.028 5.075 -4.643 1.00 98.25 81 ARG A N 1
ATOM 647 C CA . ARG A 1 81 ? 8.879 5.980 -4.520 1.00 98.25 81 ARG A CA 1
ATOM 648 C C . ARG A 1 81 ? 8.034 6.021 -5.790 1.00 98.25 81 ARG A C 1
ATOM 650 O O . ARG A 1 81 ? 6.824 5.929 -5.674 1.00 98.25 81 ARG A O 1
ATOM 657 N N . VAL A 1 82 ? 8.640 6.075 -6.977 1.00 98.50 82 VAL A N 1
ATOM 658 C CA . VAL A 1 82 ? 7.888 6.028 -8.246 1.00 98.50 82 VAL A CA 1
ATOM 659 C C . VAL A 1 82 ? 7.035 4.755 -8.341 1.00 98.50 82 VAL A C 1
ATOM 661 O O . VAL A 1 82 ? 5.879 4.817 -8.757 1.00 98.50 82 VAL A O 1
ATOM 664 N N . ILE A 1 83 ? 7.573 3.609 -7.912 1.00 98.31 83 ILE A N 1
ATOM 665 C CA . ILE A 1 83 ? 6.831 2.338 -7.877 1.00 98.31 83 ILE A CA 1
ATOM 666 C C . ILE A 1 83 ? 5.705 2.390 -6.830 1.00 98.31 83 ILE A C 1
ATOM 668 O O . ILE A 1 83 ? 4.574 2.009 -7.127 1.00 98.31 83 ILE A O 1
ATOM 672 N N . ALA A 1 84 ? 5.981 2.902 -5.627 1.00 98.19 84 ALA A N 1
ATOM 673 C CA . ALA A 1 84 ? 4.980 3.047 -4.569 1.00 98.19 84 ALA A CA 1
ATOM 674 C C . ALA A 1 84 ? 3.834 3.996 -4.968 1.00 98.19 84 ALA A C 1
ATOM 676 O O . ALA A 1 84 ? 2.665 3.691 -4.731 1.00 98.19 84 ALA A O 1
ATOM 677 N N . ASP A 1 85 ? 4.149 5.110 -5.627 1.00 98.25 85 ASP A N 1
ATOM 678 C CA . ASP A 1 85 ? 3.169 6.070 -6.138 1.00 98.25 85 ASP A CA 1
ATOM 679 C C . ASP A 1 85 ? 2.294 5.415 -7.217 1.00 98.25 85 ASP A C 1
ATOM 681 O O . ASP A 1 85 ? 1.072 5.559 -7.208 1.00 98.25 85 ASP A O 1
ATOM 685 N N . TYR A 1 86 ? 2.895 4.615 -8.103 1.00 97.88 86 TYR A N 1
ATOM 686 C CA . TYR A 1 86 ? 2.158 3.862 -9.115 1.00 97.88 86 TYR A CA 1
ATOM 687 C C . TYR A 1 86 ? 1.200 2.827 -8.509 1.00 97.88 86 TYR A C 1
ATOM 689 O O . TYR A 1 86 ? 0.052 2.739 -8.943 1.00 97.88 86 TYR A O 1
ATOM 697 N N . ILE A 1 87 ? 1.638 2.075 -7.495 1.00 97.81 87 ILE A N 1
ATOM 698 C CA . ILE A 1 87 ? 0.800 1.074 -6.820 1.00 97.81 87 ILE A CA 1
ATOM 699 C C . ILE A 1 87 ? -0.304 1.741 -5.990 1.00 97.81 87 ILE A C 1
ATOM 701 O O . ILE A 1 87 ? -1.453 1.316 -6.056 1.00 97.81 87 I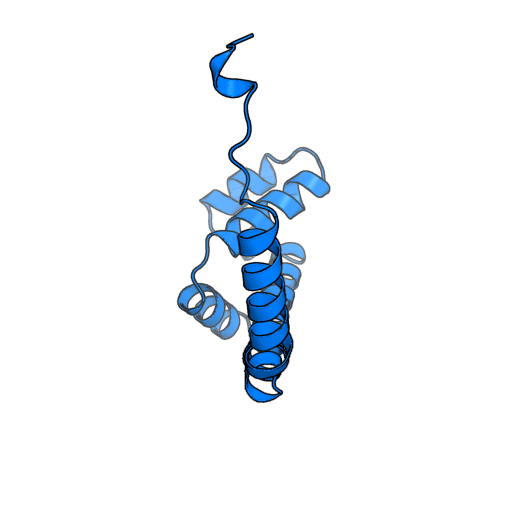LE A O 1
ATOM 705 N N . SER A 1 88 ? 0.005 2.811 -5.252 1.00 97.50 88 SER A N 1
ATOM 706 C CA . SER A 1 88 ? -0.984 3.528 -4.428 1.00 97.50 88 SER A CA 1
ATOM 707 C C . SER A 1 88 ? -2.063 4.243 -5.250 1.00 97.50 88 SER A C 1
ATOM 709 O O . SER A 1 88 ? -3.154 4.492 -4.743 1.00 97.50 88 SER A O 1
ATOM 711 N N . ALA A 1 89 ? -1.793 4.528 -6.529 1.00 97.25 89 ALA A N 1
ATOM 712 C CA . ALA A 1 89 ? -2.775 5.051 -7.476 1.00 97.25 89 ALA A CA 1
ATOM 713 C C . ALA A 1 89 ? -3.735 3.978 -8.034 1.00 97.25 89 ALA A C 1
ATOM 715 O O . ALA A 1 89 ? -4.685 4.313 -8.750 1.00 97.25 89 ALA A O 1
ATOM 716 N N . MET A 1 90 ? -3.509 2.690 -7.751 1.00 96.75 90 MET A N 1
ATOM 717 C CA . MET A 1 90 ? -4.390 1.611 -8.196 1.00 96.75 90 MET A CA 1
ATOM 718 C C . MET A 1 90 ? -5.633 1.499 -7.313 1.00 96.75 90 MET A C 1
ATOM 720 O O . MET A 1 90 ? -5.589 1.669 -6.101 1.00 96.75 90 MET A O 1
ATOM 724 N N . THR A 1 91 ? -6.753 1.129 -7.931 1.00 97.94 91 THR A N 1
ATOM 725 C CA . THR A 1 91 ? -7.890 0.567 -7.192 1.00 97.94 91 THR A CA 1
ATOM 726 C C . THR A 1 91 ? -7.619 -0.900 -6.868 1.00 97.94 91 THR A C 1
ATOM 728 O O . THR A 1 91 ? -6.869 -1.558 -7.594 1.00 97.94 91 THR A O 1
ATOM 731 N N . ASP A 1 92 ? -8.306 -1.454 -5.867 1.00 96.50 92 ASP A N 1
ATOM 732 C CA . ASP A 1 92 ? -8.213 -2.883 -5.526 1.00 96.50 92 ASP A CA 1
ATOM 733 C C . ASP A 1 92 ? -8.419 -3.788 -6.750 1.00 96.50 92 ASP A C 1
ATOM 735 O O . ASP A 1 92 ? -7.665 -4.732 -6.978 1.00 96.50 92 ASP A O 1
ATOM 739 N N . GLY A 1 93 ? -9.407 -3.469 -7.595 1.00 97.50 93 GLY A N 1
ATOM 740 C CA . GLY A 1 93 ? -9.687 -4.231 -8.813 1.00 97.50 93 GLY A CA 1
ATOM 741 C C . GLY A 1 93 ? -8.558 -4.163 -9.847 1.00 97.50 93 GLY A C 1
ATOM 742 O O . GLY A 1 93 ? -8.293 -5.153 -10.534 1.00 97.50 93 GLY A O 1
ATOM 743 N N . HIS A 1 94 ? -7.869 -3.023 -9.948 1.00 97.50 94 HIS A N 1
ATOM 744 C CA . HIS A 1 94 ? -6.702 -2.884 -10.815 1.00 97.50 94 HIS A CA 1
ATOM 745 C C . HIS A 1 94 ? -5.508 -3.668 -10.257 1.00 97.50 94 HIS A C 1
ATOM 747 O O . HIS A 1 94 ? -4.950 -4.484 -10.990 1.00 97.50 94 HIS A O 1
ATOM 753 N N . ALA A 1 95 ? -5.177 -3.510 -8.972 1.00 97.81 95 ALA A N 1
ATOM 754 C CA . ALA A 1 95 ? -4.099 -4.261 -8.325 1.00 97.81 95 ALA A CA 1
ATOM 755 C C . ALA A 1 95 ? -4.312 -5.778 -8.459 1.00 97.81 95 ALA A C 1
ATOM 757 O O . ALA A 1 95 ? -3.427 -6.496 -8.917 1.00 97.81 95 ALA A O 1
ATOM 758 N N . GLN A 1 96 ? -5.528 -6.267 -8.198 1.00 97.50 96 GLN A N 1
ATOM 759 C CA . GLN A 1 96 ? -5.877 -7.675 -8.400 1.00 97.50 96 GLN A CA 1
ATOM 760 C C . GLN A 1 96 ? -5.726 -8.136 -9.854 1.00 97.50 96 GLN A C 1
ATOM 762 O O . GLN A 1 96 ? -5.338 -9.275 -10.107 1.00 97.50 96 GLN A O 1
ATOM 767 N N . LYS A 1 97 ? -6.079 -7.291 -10.831 1.00 97.88 97 LYS A N 1
ATOM 768 C CA . LYS A 1 97 ? -5.924 -7.628 -12.250 1.00 97.88 97 LYS A CA 1
ATOM 769 C C . LYS A 1 97 ? -4.452 -7.731 -12.633 1.00 97.88 97 LYS A C 1
ATOM 771 O O . LYS A 1 97 ? -4.106 -8.676 -13.331 1.00 97.88 97 LYS A O 1
ATOM 776 N N . LEU A 1 98 ? -3.630 -6.783 -12.191 1.00 97.25 98 LEU A N 1
ATOM 777 C CA . LEU A 1 98 ? -2.196 -6.781 -12.460 1.00 97.25 98 LEU A CA 1
ATOM 778 C C . LEU A 1 98 ? -1.511 -7.985 -11.804 1.00 97.25 98 LEU A C 1
ATOM 780 O O . LEU A 1 98 ? -0.747 -8.675 -12.466 1.00 97.25 98 LEU A O 1
ATOM 784 N N . HIS A 1 99 ? -1.843 -8.286 -10.546 1.00 98.19 99 HIS A N 1
ATOM 785 C CA . HIS A 1 99 ? -1.316 -9.454 -9.834 1.00 98.19 99 HIS A CA 1
ATOM 786 C C . HIS A 1 99 ? -1.575 -10.757 -10.597 1.00 98.19 99 HIS A C 1
ATOM 788 O O . HIS A 1 99 ? -0.626 -11.459 -10.915 1.00 98.19 99 HIS A O 1
ATOM 794 N N . ARG A 1 100 ? -2.819 -10.994 -11.044 1.00 97.31 100 ARG A N 1
ATOM 795 C CA . ARG A 1 100 ? -3.185 -12.153 -11.890 1.00 97.31 100 ARG A CA 1
ATOM 796 C C . ARG A 1 100 ? -2.511 -12.199 -13.268 1.00 97.31 100 ARG A C 1
ATOM 798 O O . ARG A 1 100 ? -2.638 -13.191 -13.974 1.00 97.31 100 ARG A O 1
ATOM 805 N N . GLN A 1 101 ? -1.942 -11.090 -13.739 1.00 95.94 101 G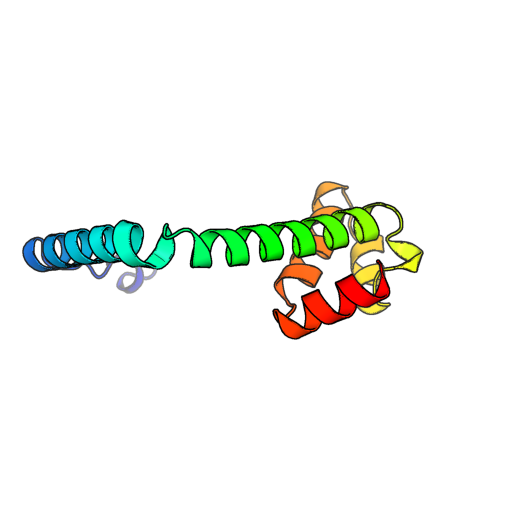LN A N 1
ATOM 806 C CA . GLN A 1 101 ? -1.196 -11.055 -15.001 1.00 95.94 101 GLN A CA 1
ATOM 807 C C . GLN A 1 101 ? 0.285 -11.380 -14.792 1.00 95.94 101 GLN A C 1
ATOM 809 O O . GLN A 1 101 ? 0.938 -11.822 -15.735 1.00 95.94 101 GLN A O 1
ATOM 814 N N . LEU A 1 102 ? 0.806 -11.129 -13.590 1.00 94.94 102 LEU A N 1
ATOM 815 C CA . LEU A 1 102 ? 2.197 -11.370 -13.219 1.00 94.94 102 LEU A CA 1
ATOM 816 C C . LEU A 1 102 ? 2.414 -12.782 -12.649 1.00 94.94 102 LEU A C 1
ATOM 818 O O . LEU A 1 102 ? 3.500 -13.331 -12.837 1.00 94.94 102 LEU A O 1
ATOM 822 N N . PHE A 1 103 ? 1.395 -13.357 -11.999 1.00 94.75 103 PHE A N 1
ATOM 823 C CA . PHE A 1 103 ? 1.420 -14.643 -11.290 1.00 94.75 103 PHE A CA 1
ATOM 824 C C . PHE A 1 103 ? 0.187 -15.489 -11.625 1.00 94.75 103 PHE A C 1
ATOM 826 O O . PHE A 1 103 ? 0.340 -16.729 -11.707 1.00 94.75 103 PHE A O 1
#

Sequence (103 aa):
NNPLLSWNACLEPQMARALDVLKHFVSTFVIQVPQVQIVEYKGQQIIMDIFEALTADPERLLPVHTRDLWCQAKSESNKMRVIADYISAMTDGHAQKLHRQLF

Nearest PDB structures (foldseek):
  7lwz-assembly1_F  TM=9.334E-01  e=1.878E-07  Vibrio cholerae O1 biovar El Tor str. N16961
  7lwz-assembly1_D  TM=9.016E-01  e=2.817E-07  Vibrio cholerae O1 biovar El Tor str. N16961
  7lwz-assembly1_C  TM=9.102E-01  e=5.327E-07  Vibrio cholerae O1 biovar El Tor str. N16961
  7lwz-assembly1_B  TM=9.070E-01  e=5.327E-07  Vibrio cholerae O1 biovar El Tor str. N16961
  7lwz-assembly1_A  TM=9.160E-01  e=1.198E-06  Vibrio cholerae O1 biovar El Tor str. N16961

Mean predicted aligned error: 4.54 Å